Protein AF-A0A951B183-F1 (afdb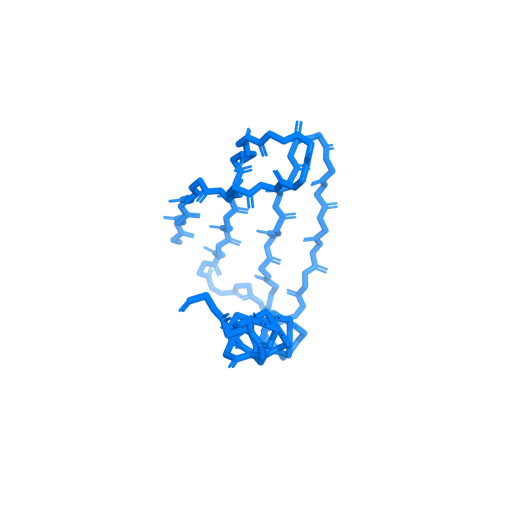_monomer_lite)

pLDDT: mean 79.42, std 8.78, range [49.72, 89.94]

Foldseek 3Di:
DKDWDWDQDPVGTWIWIWDDDVVDQWIWIDTDNDIDIDGPVRVVVVVVVVVVVVVPDPD

Secondary structure (DSSP, 8-state):
-EEEEEEEETTEEEEEEEEE-TT-SEEEEEETTEEEEEEHHHHHHHHHHHHHHHHT---

Radius of gyration: 12.53 Å; chains: 1; bounding box: 24×24×36 Å

Sequence (59 aa):
MIASFYLSTVTGEELLTVQAHDRDPFVTLTIREHSIDLTRDEARKAADALRACALTDPS

Structure (mmCIF, N/CA/C/O backbone):
data_AF-A0A951B183-F1
#
_entry.id   AF-A0A951B183-F1
#
loop_
_atom_site.group_PDB
_atom_site.id
_atom_site.type_symbol
_atom_site.label_atom_id
_atom_si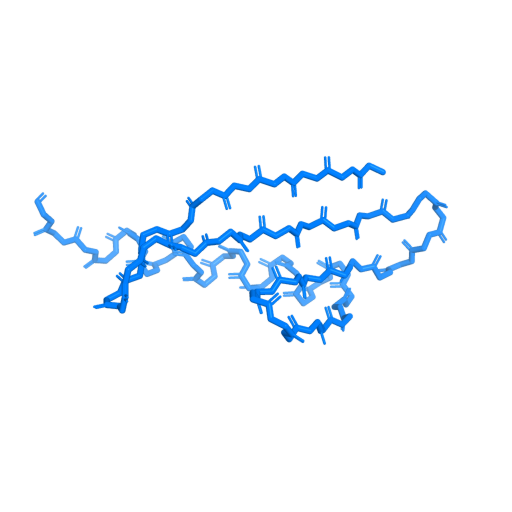te.label_alt_id
_atom_site.label_comp_id
_atom_site.label_asym_id
_atom_site.label_entity_id
_atom_site.label_seq_id
_atom_site.pdbx_PDB_ins_code
_atom_site.Cartn_x
_atom_site.Cartn_y
_atom_site.Cartn_z
_atom_site.occupancy
_atom_site.B_iso_or_equiv
_atom_site.auth_seq_id
_atom_site.auth_comp_id
_atom_site.auth_asym_id
_atom_site.auth_atom_id
_atom_site.pdbx_PDB_model_num
ATOM 1 N N . MET A 1 1 ? -2.343 -2.368 -13.984 1.00 75.44 1 MET A N 1
ATOM 2 C CA . MET A 1 1 ? -3.237 -3.104 -13.056 1.00 75.44 1 MET A CA 1
ATOM 3 C C . MET A 1 1 ? -3.640 -2.203 -11.889 1.00 75.44 1 MET A C 1
ATOM 5 O O . MET A 1 1 ? -2.787 -1.491 -11.378 1.00 75.44 1 MET A O 1
ATOM 9 N N . ILE A 1 2 ? -4.908 -2.224 -11.465 1.00 81.69 2 ILE A N 1
ATOM 10 C CA . ILE A 1 2 ? -5.384 -1.527 -10.254 1.00 81.69 2 ILE A CA 1
ATOM 11 C C . ILE A 1 2 ? -5.991 -2.576 -9.323 1.00 81.69 2 ILE A C 1
ATOM 13 O O . ILE A 1 2 ? -6.756 -3.422 -9.783 1.00 81.69 2 ILE A O 1
ATOM 17 N N . ALA A 1 3 ? -5.632 -2.532 -8.045 1.00 79.44 3 ALA A N 1
ATOM 18 C CA . ALA A 1 3 ? -6.224 -3.342 -6.991 1.00 79.44 3 ALA A CA 1
ATOM 19 C C . ALA A 1 3 ? -6.699 -2.417 -5.868 1.00 79.44 3 ALA A C 1
ATOM 21 O O . ALA A 1 3 ? -5.951 -1.545 -5.434 1.00 79.44 3 ALA A O 1
ATOM 22 N N . SER A 1 4 ? -7.922 -2.617 -5.388 1.00 80.62 4 SER A N 1
ATOM 23 C CA . SER A 1 4 ? -8.488 -1.831 -4.291 1.00 80.62 4 SER A CA 1
ATOM 24 C C . SER A 1 4 ? -8.993 -2.763 -3.202 1.00 80.62 4 SER A C 1
ATOM 26 O O . SER A 1 4 ? -9.560 -3.815 -3.501 1.00 80.62 4 SER A O 1
ATOM 28 N N . PHE A 1 5 ? -8.783 -2.386 -1.947 1.00 80.00 5 PHE A N 1
ATOM 29 C CA . PHE A 1 5 ? -9.275 -3.131 -0.797 1.00 80.00 5 PHE A CA 1
ATOM 30 C C . PHE A 1 5 ? -9.640 -2.202 0.352 1.00 80.00 5 PHE A C 1
ATOM 32 O O . PHE A 1 5 ? -9.045 -1.141 0.528 1.00 80.00 5 PHE A O 1
ATOM 39 N N . TYR A 1 6 ? -10.630 -2.618 1.133 1.00 79.12 6 TYR A N 1
ATOM 40 C CA . TYR A 1 6 ? -11.024 -1.912 2.341 1.00 79.12 6 TYR A CA 1
ATOM 41 C C . TYR A 1 6 ? -10.127 -2.346 3.495 1.00 79.12 6 TYR A C 1
ATOM 43 O O . TYR A 1 6 ? -9.912 -3.535 3.730 1.00 79.12 6 TYR A O 1
ATOM 51 N N . LEU A 1 7 ? -9.578 -1.360 4.189 1.00 75.62 7 LEU A N 1
ATOM 52 C CA . LEU A 1 7 ? -8.720 -1.508 5.348 1.00 75.62 7 LEU A CA 1
ATOM 53 C C . LEU A 1 7 ? -9.514 -1.044 6.563 1.00 75.62 7 LEU A C 1
ATOM 55 O O . LEU A 1 7 ? -9.841 0.134 6.678 1.00 75.62 7 LEU A O 1
ATOM 59 N N . SER A 1 8 ? -9.827 -1.959 7.475 1.00 76.12 8 SER A N 1
ATOM 60 C CA . SER A 1 8 ? -10.396 -1.573 8.765 1.00 76.12 8 SER A CA 1
ATOM 61 C C . SER A 1 8 ? -9.286 -0.975 9.625 1.00 76.12 8 SER A C 1
ATOM 63 O O . SER A 1 8 ? -8.367 -1.677 10.044 1.00 76.12 8 SER A O 1
ATOM 65 N N . THR A 1 9 ? -9.344 0.332 9.857 1.00 72.06 9 THR A N 1
ATOM 66 C CA . THR A 1 9 ? -8.406 1.061 10.718 1.00 72.06 9 THR A CA 1
ATOM 67 C C . THR A 1 9 ? -9.061 1.391 12.057 1.00 72.06 9 THR A C 1
ATOM 69 O O . THR A 1 9 ? -10.284 1.364 12.190 1.00 72.06 9 THR A O 1
ATOM 72 N N . VAL A 1 10 ? -8.262 1.781 13.056 1.00 73.31 10 VAL A N 1
ATOM 73 C CA . VAL A 1 10 ? -8.776 2.259 14.357 1.00 73.31 10 VAL A CA 1
ATOM 74 C C . VAL A 1 10 ? -9.679 3.492 14.235 1.00 73.31 10 VAL A C 1
ATOM 76 O O . VAL A 1 10 ? -10.456 3.778 15.140 1.00 73.31 10 VAL A O 1
ATOM 79 N N . THR A 1 11 ? -9.588 4.219 13.119 1.00 75.31 11 THR A N 1
ATOM 80 C CA . THR A 1 11 ? -10.416 5.393 12.818 1.00 75.31 11 THR A CA 1
ATOM 81 C C . THR A 1 11 ? -11.612 5.088 11.909 1.00 75.31 11 THR A C 1
ATOM 83 O O . THR A 1 11 ? -12.372 6.004 11.608 1.00 75.31 11 THR A O 1
ATOM 86 N N . GLY A 1 12 ? -11.801 3.832 11.485 1.00 78.38 12 GLY A N 1
ATOM 87 C CA . GLY A 1 12 ? -12.874 3.400 10.581 1.00 78.38 12 GLY A CA 1
ATOM 88 C C . GLY A 1 12 ? -12.370 2.622 9.361 1.00 78.38 12 GLY A C 1
ATOM 89 O O . GLY A 1 12 ? -11.168 2.409 9.194 1.00 78.38 12 GLY A O 1
ATOM 90 N N . GLU A 1 13 ? -13.290 2.183 8.502 1.00 79.81 13 GLU A N 1
ATOM 91 C CA . GLU A 1 13 ? -12.933 1.567 7.220 1.00 79.81 13 GLU A CA 1
ATOM 92 C C . GLU A 1 13 ? -12.412 2.615 6.234 1.00 79.81 13 GLU A C 1
ATOM 94 O O . GLU A 1 13 ? -13.058 3.629 5.978 1.00 79.81 13 GLU A O 1
ATOM 99 N N . GLU A 1 14 ? -11.245 2.344 5.659 1.00 82.12 14 GLU A N 1
ATOM 100 C CA . GLU A 1 14 ? -10.566 3.207 4.701 1.00 82.12 14 GLU A CA 1
ATOM 101 C C . GLU A 1 14 ? -10.328 2.444 3.397 1.00 82.12 14 GLU A C 1
ATOM 103 O O . GLU A 1 14 ? -9.938 1.275 3.403 1.00 82.12 14 GLU A O 1
ATOM 108 N N . LEU A 1 15 ? -10.550 3.095 2.255 1.00 82.50 15 LEU A N 1
ATOM 109 C CA . LEU A 1 15 ? -10.276 2.486 0.956 1.00 82.50 15 LEU A CA 1
ATOM 110 C C . LEU A 1 15 ? -8.791 2.644 0.620 1.00 82.50 15 LEU A C 1
ATOM 112 O O . LEU A 1 15 ? -8.319 3.760 0.395 1.00 82.50 15 LEU A O 1
ATOM 116 N N . LEU A 1 16 ? -8.074 1.523 0.534 1.00 82.69 16 LEU A N 1
ATOM 117 C CA . LEU A 1 16 ? -6.734 1.483 -0.033 1.00 82.69 16 LEU A CA 1
ATOM 118 C C . LEU A 1 16 ? -6.817 1.169 -1.521 1.00 82.69 16 LEU A C 1
ATOM 120 O O . LEU A 1 16 ? -7.395 0.158 -1.922 1.00 82.69 16 LEU A O 1
ATOM 124 N N . THR A 1 17 ? -6.195 2.012 -2.341 1.00 84.81 17 THR A N 1
ATOM 125 C CA . THR A 1 17 ? -6.030 1.748 -3.773 1.00 84.81 17 THR A CA 1
ATOM 126 C C . THR A 1 17 ? -4.555 1.618 -4.114 1.00 84.81 17 THR A C 1
ATOM 128 O O . THR A 1 17 ? -3.736 2.450 -3.733 1.00 84.81 17 THR A O 1
ATOM 131 N N . VAL A 1 18 ? -4.225 0.549 -4.832 1.00 83.19 18 VAL A N 1
ATOM 132 C CA . VAL A 1 18 ? -2.893 0.241 -5.344 1.00 83.19 18 VAL A CA 1
ATOM 133 C C . VAL A 1 18 ? -2.959 0.267 -6.860 1.00 83.19 18 VAL A C 1
ATOM 135 O O . VAL A 1 18 ? -3.678 -0.522 -7.479 1.00 83.19 18 VAL A O 1
ATOM 138 N N . GLN A 1 19 ? -2.178 1.145 -7.471 1.00 86.12 19 GLN A N 1
ATOM 139 C CA . GLN A 1 19 ? -2.095 1.263 -8.916 1.00 86.12 19 GLN A CA 1
ATOM 140 C C . GLN A 1 19 ? -0.681 0.928 -9.384 1.00 86.12 19 GLN A C 1
ATOM 142 O O . GLN A 1 19 ? 0.286 1.601 -9.049 1.00 86.12 19 GLN A O 1
ATOM 147 N N . ALA A 1 20 ? -0.572 -0.136 -10.176 1.00 80.38 20 ALA A N 1
ATOM 148 C CA . ALA A 1 20 ? 0.657 -0.522 -10.853 1.00 80.38 20 ALA A CA 1
ATOM 149 C C . ALA A 1 20 ? 0.522 -0.214 -12.346 1.00 80.38 20 ALA A C 1
ATOM 151 O O . ALA A 1 20 ? -0.436 -0.645 -13.003 1.00 80.38 20 ALA A O 1
ATOM 152 N N . HIS A 1 21 ? 1.471 0.529 -12.898 1.00 77.00 21 HIS A N 1
ATOM 153 C CA . HIS A 1 21 ? 1.529 0.807 -14.326 1.00 77.00 21 HIS A CA 1
ATOM 154 C C . HIS A 1 21 ? 2.447 -0.195 -15.021 1.00 77.00 21 HIS A C 1
ATOM 156 O O . HIS A 1 21 ? 3.557 -0.481 -14.569 1.00 77.00 21 HIS A O 1
ATOM 162 N N . ASP A 1 22 ? 1.978 -0.755 -16.134 1.00 66.44 22 ASP A N 1
ATOM 163 C CA . ASP A 1 22 ? 2.805 -1.650 -16.931 1.00 66.44 22 ASP A CA 1
ATOM 164 C C . ASP A 1 22 ? 3.962 -0.839 -17.522 1.00 66.44 22 ASP A C 1
ATOM 166 O O . ASP A 1 22 ? 3.734 0.154 -18.210 1.00 66.44 22 ASP A O 1
ATOM 170 N N . ARG A 1 23 ? 5.198 -1.290 -17.255 1.00 70.31 23 ARG A N 1
ATOM 171 C CA . ARG A 1 23 ? 6.491 -0.637 -17.574 1.00 70.31 23 ARG A CA 1
ATOM 172 C C . ARG A 1 23 ? 6.975 0.424 -16.585 1.00 70.31 23 ARG A C 1
ATOM 174 O O . ARG A 1 23 ? 8.101 0.887 -16.744 1.00 70.31 23 ARG A O 1
ATOM 181 N N . ASP A 1 24 ? 6.204 0.734 -15.551 1.00 74.44 24 ASP A N 1
ATOM 182 C CA . ASP A 1 24 ? 6.654 1.612 -14.476 1.00 74.44 24 ASP A CA 1
ATOM 183 C C . ASP A 1 24 ? 7.303 0.784 -13.341 1.00 74.44 24 ASP A C 1
ATOM 185 O O . ASP A 1 24 ? 6.767 -0.270 -12.956 1.00 74.44 24 ASP A O 1
ATOM 189 N N . PRO A 1 25 ? 8.499 1.157 -12.842 1.00 77.94 25 PRO A N 1
ATOM 190 C CA . PRO A 1 25 ? 9.074 0.549 -11.641 1.00 77.94 25 PRO A CA 1
ATOM 191 C C . PRO A 1 25 ? 8.368 0.967 -10.339 1.00 77.94 25 PRO A C 1
ATOM 193 O O . PRO A 1 25 ? 8.637 0.355 -9.297 1.00 77.94 25 PRO A O 1
ATOM 196 N N . PHE A 1 26 ? 7.486 1.966 -10.391 1.00 81.56 26 PHE A N 1
ATOM 197 C CA . PHE A 1 26 ? 6.750 2.497 -9.253 1.00 81.56 26 PHE A CA 1
ATOM 198 C C . PHE A 1 26 ? 5.319 1.944 -9.165 1.00 81.56 26 PHE A C 1
ATOM 200 O O . PHE A 1 26 ? 4.716 1.471 -10.132 1.00 81.56 26 PHE A O 1
ATOM 207 N N . VAL A 1 27 ? 4.796 1.970 -7.946 1.00 86.12 27 VAL A N 1
ATOM 208 C CA . VAL A 1 27 ? 3.433 1.616 -7.571 1.00 86.12 27 VAL A CA 1
ATOM 209 C C . VAL A 1 27 ? 2.889 2.773 -6.751 1.00 86.12 27 VAL A C 1
ATOM 211 O O . VAL A 1 27 ? 3.477 3.135 -5.733 1.00 86.12 27 VAL A O 1
ATOM 214 N N . THR A 1 28 ? 1.755 3.323 -7.165 1.00 87.56 28 THR A N 1
ATOM 215 C CA . THR A 1 28 ? 1.086 4.382 -6.414 1.00 87.56 28 THR A CA 1
ATOM 216 C C . THR A 1 28 ? 0.165 3.750 -5.381 1.00 87.56 28 THR A C 1
ATOM 218 O O . THR A 1 28 ? -0.697 2.927 -5.712 1.00 87.56 28 THR A O 1
ATOM 221 N N . LEU A 1 29 ? 0.367 4.124 -4.122 1.00 85.31 29 LEU A N 1
ATOM 222 C CA . LEU A 1 29 ? -0.471 3.754 -2.994 1.00 85.31 29 LEU A CA 1
ATOM 223 C C . LEU A 1 29 ? -1.297 4.969 -2.578 1.00 85.31 29 LEU A C 1
ATOM 225 O O . LEU A 1 29 ? -0.729 5.993 -2.201 1.00 85.31 29 LEU A O 1
ATOM 229 N N . THR A 1 30 ? -2.619 4.840 -2.592 1.00 86.00 30 THR A N 1
ATOM 230 C CA . THR A 1 30 ? -3.535 5.903 -2.171 1.00 86.00 30 THR A CA 1
ATOM 231 C C . THR A 1 30 ? -4.342 5.459 -0.959 1.00 86.00 30 THR A C 1
ATOM 233 O O . THR A 1 30 ? -5.046 4.449 -1.018 1.00 86.00 30 THR A O 1
ATOM 236 N N . ILE A 1 31 ? -4.255 6.241 0.121 1.00 83.38 31 ILE A N 1
ATOM 237 C CA . ILE A 1 31 ? -5.091 6.150 1.325 1.00 83.38 31 ILE A CA 1
ATOM 238 C C . ILE A 1 31 ? -5.794 7.490 1.478 1.00 83.38 31 ILE A C 1
ATOM 240 O O . ILE A 1 31 ? -5.129 8.514 1.653 1.00 83.38 31 ILE A O 1
ATOM 244 N N . ARG A 1 32 ? -7.130 7.496 1.474 1.00 81.31 32 ARG A N 1
ATOM 245 C CA . ARG A 1 32 ? -7.923 8.736 1.548 1.00 81.31 32 ARG A CA 1
ATOM 246 C C . ARG A 1 32 ? -7.519 9.702 0.425 1.00 81.31 32 ARG A C 1
ATOM 248 O O . ARG A 1 32 ? -7.657 9.370 -0.746 1.00 81.31 32 ARG A O 1
ATOM 255 N N . GLU A 1 33 ? -6.999 10.871 0.789 1.00 81.75 33 GLU A N 1
ATOM 256 C CA . GLU A 1 33 ? -6.530 11.922 -0.120 1.00 81.75 33 GLU A CA 1
ATOM 257 C C . GLU A 1 33 ? -4.995 11.967 -0.222 1.00 81.75 33 GLU A C 1
ATOM 259 O O . GLU A 1 33 ? -4.431 12.835 -0.885 1.00 81.75 33 GLU A O 1
ATOM 264 N N . HIS A 1 34 ? -4.299 11.027 0.424 1.00 83.75 34 HIS A N 1
ATOM 265 C CA . HIS A 1 34 ? -2.846 10.936 0.393 1.00 83.75 34 HIS A CA 1
ATOM 266 C C . HIS A 1 34 ? -2.408 9.849 -0.578 1.00 83.75 34 HIS A C 1
ATOM 268 O O . HIS A 1 34 ? -2.820 8.695 -0.464 1.00 83.75 34 HIS A O 1
ATOM 274 N N . SER A 1 35 ? -1.547 10.224 -1.521 1.00 87.69 35 SER A N 1
ATOM 275 C CA . SER A 1 35 ? -0.913 9.291 -2.449 1.00 87.69 35 SER A CA 1
ATOM 276 C C . SER A 1 35 ? 0.596 9.336 -2.280 1.00 87.69 35 SER A C 1
ATOM 278 O O . SER A 1 35 ? 1.175 10.411 -2.115 1.00 87.69 35 SER A O 1
ATOM 280 N N . ILE A 1 36 ? 1.216 8.164 -2.310 1.00 89.38 36 ILE A N 1
ATOM 281 C CA . ILE A 1 36 ? 2.664 7.999 -2.285 1.00 89.38 36 ILE A CA 1
ATOM 282 C C . ILE A 1 36 ? 3.077 7.027 -3.382 1.00 89.38 36 ILE A C 1
ATOM 284 O O . ILE A 1 36 ? 2.471 5.966 -3.545 1.00 89.38 36 ILE A O 1
ATOM 288 N N . ASP A 1 37 ? 4.123 7.388 -4.115 1.00 89.94 37 ASP A N 1
ATOM 289 C CA . ASP A 1 37 ? 4.747 6.501 -5.084 1.00 89.94 37 ASP A CA 1
ATOM 290 C C . ASP A 1 37 ? 5.845 5.701 -4.394 1.00 89.94 37 ASP A C 1
ATOM 292 O O . ASP A 1 37 ? 6.752 6.254 -3.771 1.00 89.94 37 ASP A O 1
ATOM 296 N N . LEU A 1 38 ? 5.739 4.382 -4.492 1.00 87.19 38 LEU A N 1
ATOM 297 C CA . LEU A 1 38 ? 6.683 3.438 -3.918 1.00 87.19 38 LEU A CA 1
ATOM 298 C C . LEU A 1 38 ? 7.353 2.666 -5.043 1.00 87.19 38 LEU A C 1
ATOM 300 O O . LEU A 1 38 ? 6.696 2.200 -5.972 1.00 87.19 38 LEU A O 1
ATOM 304 N N . THR A 1 39 ? 8.657 2.445 -4.945 1.00 89.56 39 THR A N 1
ATOM 305 C CA . THR A 1 39 ? 9.300 1.411 -5.762 1.00 89.56 39 THR A CA 1
ATOM 306 C C . THR A 1 39 ? 8.701 0.039 -5.437 1.00 89.56 39 THR A C 1
ATOM 308 O O . THR A 1 39 ? 8.170 -0.189 -4.345 1.00 89.56 39 THR A O 1
ATOM 311 N N . ARG A 1 40 ? 8.835 -0.938 -6.344 1.00 83.31 40 ARG A N 1
ATOM 312 C CA . ARG A 1 40 ? 8.423 -2.329 -6.055 1.00 83.31 40 ARG A CA 1
ATOM 313 C C . ARG A 1 40 ? 9.022 -2.888 -4.758 1.00 83.31 40 ARG A C 1
ATOM 315 O O . ARG A 1 40 ? 8.346 -3.640 -4.059 1.00 83.31 40 ARG A O 1
ATOM 322 N N . ASP A 1 41 ? 10.264 -2.533 -4.434 1.00 88.00 41 ASP A N 1
ATOM 323 C CA . ASP A 1 41 ? 10.919 -2.995 -3.208 1.00 88.00 41 ASP A CA 1
ATOM 324 C C . ASP A 1 41 ? 10.331 -2.354 -1.951 1.00 88.00 41 ASP A C 1
ATOM 326 O O . ASP A 1 41 ? 10.144 -3.040 -0.946 1.00 88.00 41 ASP A O 1
ATOM 330 N N . GLU A 1 42 ? 10.001 -1.066 -1.997 1.00 88.56 42 GLU A N 1
ATOM 331 C CA . GLU A 1 42 ? 9.333 -0.375 -0.891 1.00 88.56 42 GLU A CA 1
ATOM 332 C C . GLU A 1 42 ? 7.906 -0.881 -0.696 1.00 88.56 42 GLU A C 1
ATOM 334 O O . GLU A 1 42 ? 7.517 -1.178 0.431 1.00 88.56 42 GLU A O 1
ATOM 339 N N . ALA A 1 43 ? 7.160 -1.083 -1.786 1.00 84.88 43 ALA A N 1
ATOM 340 C CA . ALA A 1 43 ? 5.830 -1.679 -1.739 1.00 84.88 43 ALA A CA 1
ATOM 341 C C . ALA A 1 43 ? 5.867 -3.093 -1.132 1.00 84.88 43 ALA A C 1
ATOM 343 O O . ALA A 1 43 ? 5.023 -3.438 -0.304 1.00 84.88 43 ALA A O 1
ATOM 344 N N . ARG A 1 44 ? 6.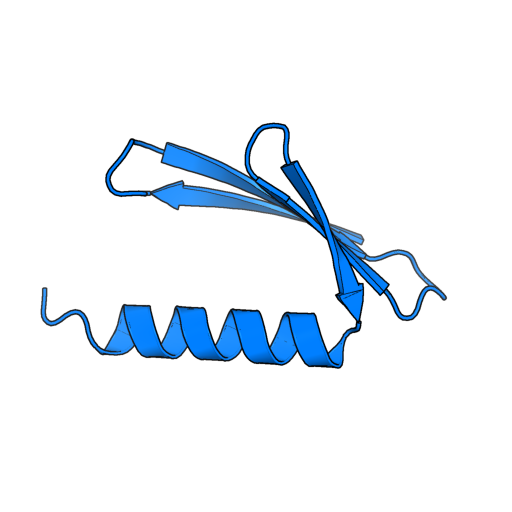881 -3.899 -1.483 1.00 85.12 44 ARG A N 1
ATOM 345 C CA . ARG A 1 44 ? 7.100 -5.224 -0.886 1.00 85.12 44 ARG A CA 1
ATOM 346 C C . ARG A 1 44 ? 7.384 -5.133 0.613 1.00 85.12 44 ARG A C 1
ATOM 348 O O . ARG A 1 44 ? 6.722 -5.819 1.384 1.00 85.12 44 ARG A O 1
ATOM 355 N N . LYS A 1 45 ? 8.302 -4.256 1.037 1.00 88.25 45 LYS A N 1
ATOM 356 C CA . LYS A 1 45 ? 8.611 -4.041 2.463 1.00 88.25 45 LYS A CA 1
ATOM 357 C C . LYS A 1 45 ? 7.386 -3.579 3.253 1.00 88.25 45 LYS A C 1
ATOM 359 O O . LYS A 1 45 ? 7.162 -4.070 4.354 1.00 88.25 45 LYS A O 1
ATOM 364 N N . ALA A 1 46 ? 6.590 -2.670 2.692 1.00 85.12 46 ALA A N 1
ATOM 365 C CA . ALA A 1 46 ? 5.357 -2.197 3.313 1.00 85.12 46 ALA A CA 1
ATOM 366 C C . ALA A 1 46 ? 4.337 -3.335 3.471 1.00 85.12 46 ALA A C 1
ATOM 368 O O .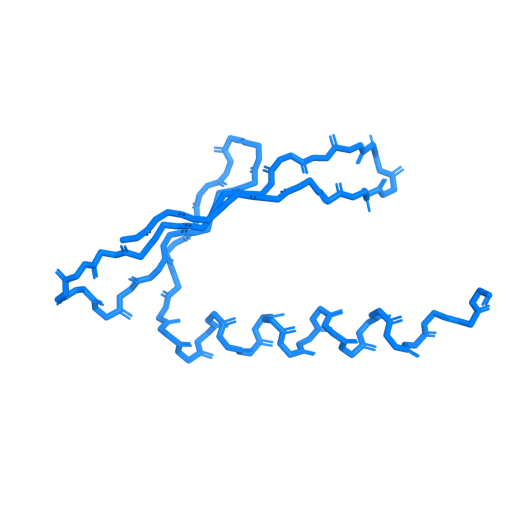 ALA A 1 46 ? 3.779 -3.515 4.550 1.00 85.12 46 ALA A O 1
ATOM 369 N N . ALA A 1 47 ? 4.142 -4.152 2.431 1.00 82.50 47 ALA A N 1
ATOM 370 C CA . ALA A 1 47 ? 3.268 -5.319 2.502 1.00 82.50 47 ALA A CA 1
ATOM 371 C C . ALA A 1 47 ? 3.741 -6.341 3.550 1.00 82.50 47 ALA A C 1
ATOM 373 O O . ALA A 1 47 ? 2.923 -6.878 4.295 1.00 82.50 47 ALA A O 1
ATOM 374 N N . ASP A 1 48 ? 5.047 -6.595 3.638 1.00 84.88 48 ASP A N 1
ATOM 375 C CA . ASP A 1 48 ? 5.612 -7.525 4.618 1.00 84.88 48 ASP A CA 1
ATOM 376 C C . ASP A 1 48 ? 5.467 -7.002 6.053 1.00 84.88 48 ASP A C 1
ATOM 378 O O . ASP A 1 48 ? 5.097 -7.767 6.942 1.00 84.88 48 ASP A O 1
ATOM 382 N N . ALA A 1 49 ? 5.661 -5.698 6.276 1.00 84.12 49 ALA A N 1
ATOM 383 C CA . ALA A 1 49 ? 5.409 -5.065 7.569 1.00 84.12 49 ALA A CA 1
ATOM 384 C C . ALA A 1 49 ? 3.929 -5.165 7.974 1.00 84.12 49 ALA A C 1
ATOM 386 O O . ALA A 1 49 ? 3.630 -5.548 9.102 1.00 84.12 49 ALA A O 1
ATOM 387 N N . LEU A 1 50 ? 3.000 -4.903 7.046 1.00 79.31 50 LEU A N 1
ATOM 388 C CA . LEU A 1 50 ? 1.562 -5.041 7.297 1.00 79.31 50 LEU A CA 1
ATOM 389 C C . LEU A 1 50 ? 1.178 -6.482 7.652 1.00 79.31 50 LEU A C 1
ATOM 391 O O . LEU A 1 50 ? 0.425 -6.700 8.598 1.00 79.31 50 LEU A O 1
ATOM 395 N N . ARG A 1 51 ? 1.725 -7.476 6.938 1.00 79.62 51 ARG A N 1
ATOM 396 C CA . ARG A 1 51 ? 1.514 -8.896 7.267 1.00 79.62 51 ARG A CA 1
ATOM 397 C C . ARG A 1 51 ? 2.077 -9.250 8.635 1.00 79.62 51 ARG A C 1
ATOM 399 O O . ARG A 1 51 ? 1.412 -9.954 9.385 1.00 79.62 51 ARG A O 1
ATOM 406 N N . ALA A 1 52 ? 3.278 -8.776 8.959 1.00 82.31 52 ALA A N 1
ATOM 407 C CA . ALA A 1 52 ? 3.881 -9.011 10.264 1.00 82.31 52 ALA A CA 1
ATOM 408 C C . ALA A 1 52 ? 3.006 -8.433 11.385 1.00 82.31 52 ALA A C 1
ATOM 410 O O . ALA A 1 52 ? 2.736 -9.138 12.352 1.00 82.31 52 ALA A O 1
ATOM 411 N N . CYS A 1 53 ? 2.490 -7.211 11.212 1.00 74.62 53 CYS A N 1
ATOM 412 C CA . CYS A 1 53 ? 1.555 -6.588 12.149 1.00 74.62 53 CYS A CA 1
ATOM 413 C C . CYS A 1 53 ? 0.251 -7.387 12.302 1.00 74.62 53 CYS A C 1
ATOM 415 O O . CYS A 1 53 ? -0.199 -7.597 13.425 1.00 74.62 53 CYS A O 1
ATOM 417 N N . ALA A 1 54 ? -0.324 -7.873 11.198 1.00 72.50 54 ALA A N 1
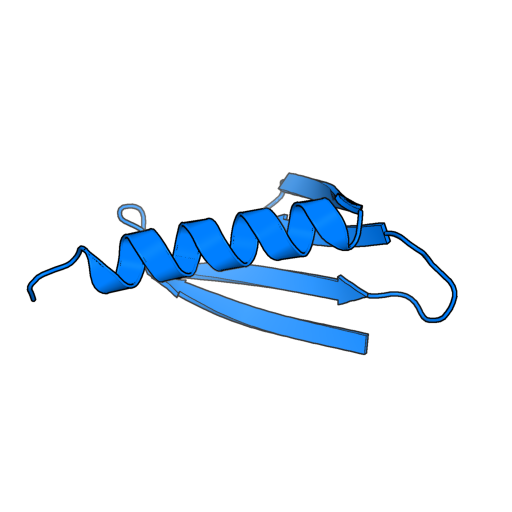ATOM 418 C CA . ALA A 1 54 ? -1.536 -8.694 11.231 1.00 72.50 54 ALA A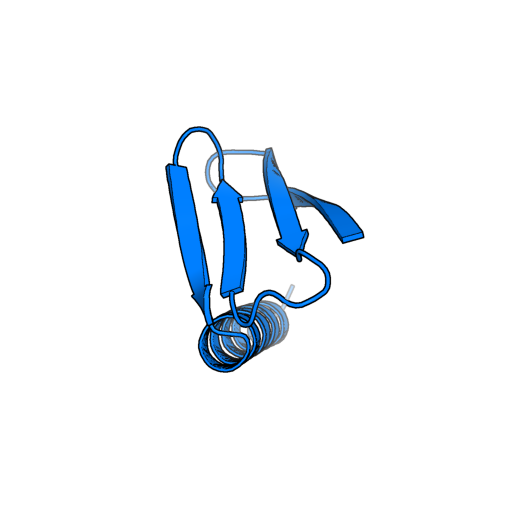 CA 1
ATOM 419 C C . ALA A 1 54 ? -1.322 -10.051 11.927 1.00 72.50 54 ALA A C 1
ATOM 421 O O . ALA A 1 54 ? -2.231 -10.562 12.566 1.00 72.50 54 ALA A O 1
ATOM 422 N N . LEU A 1 55 ? -0.123 -10.636 11.822 1.00 73.25 55 LEU A N 1
ATOM 423 C CA . LEU A 1 55 ? 0.226 -11.901 12.483 1.00 73.25 55 LEU A CA 1
ATOM 424 C C . LEU A 1 55 ? 0.550 -11.735 13.972 1.00 73.25 55 LEU A C 1
ATOM 426 O O . LEU A 1 55 ? 0.489 -12.707 14.721 1.00 73.25 55 LEU A O 1
ATOM 430 N N . THR A 1 56 ? 0.928 -10.531 14.400 1.00 62.22 56 THR A N 1
ATOM 431 C CA . THR A 1 56 ? 1.156 -10.214 15.816 1.00 62.22 56 THR A CA 1
ATOM 432 C C . THR A 1 56 ? -0.115 -9.888 16.584 1.00 62.22 56 THR A C 1
ATOM 434 O O . THR A 1 56 ? -0.011 -9.682 17.788 1.00 62.22 56 THR A O 1
ATOM 437 N N . ASP A 1 57 ? -1.278 -9.841 15.929 1.00 51.66 57 ASP A N 1
ATOM 438 C CA . ASP A 1 57 ? -2.562 -9.626 16.591 1.00 51.66 57 ASP A CA 1
ATOM 439 C C . ASP A 1 57 ? -3.121 -10.983 17.074 1.00 51.66 57 ASP A C 1
ATOM 441 O O . ASP A 1 57 ? -3.543 -11.799 16.251 1.00 51.66 57 ASP A O 1
ATOM 445 N N . PRO A 1 58 ? -3.087 -11.291 18.387 1.00 49.72 58 PRO A N 1
ATOM 446 C CA . PRO A 1 58 ? -3.685 -12.493 18.939 1.00 49.72 58 PRO A CA 1
ATOM 447 C C . PRO A 1 58 ? -5.151 -12.171 19.242 1.00 49.72 58 PRO A C 1
ATOM 449 O O . PRO A 1 58 ? -5.507 -11.934 20.397 1.00 49.72 58 PRO A O 1
ATOM 452 N N . SER A 1 59 ? -5.983 -12.071 18.206 1.00 50.38 59 SER A N 1
ATOM 453 C CA . SER A 1 59 ? -7.442 -12.037 18.384 1.00 50.38 59 SER A CA 1
ATOM 454 C C . SER A 1 59 ? -8.019 -13.445 18.473 1.00 50.38 59 SER A C 1
ATOM 456 O O . SER A 1 59 ? -7.546 -14.341 17.737 1.00 50.38 59 SER A O 1
#